Protein AF-0000000078791211 (afdb_homodimer)

Organism: Lacticaseibacillus rhamnosus (strain LMS2-1) (NCBI:txid525361)

Solvent-accessible surface area (backbon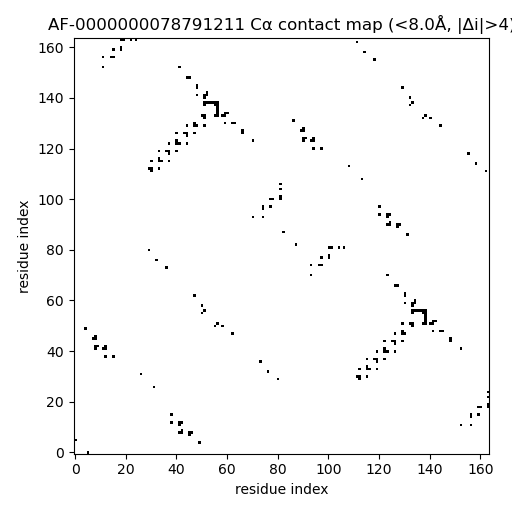e atoms only — not comparable to full-atom values): 8888 Å² total; per-residue (Å²): 134,55,74,66,52,53,48,66,33,41,46,66,45,52,52,50,51,50,50,58,70,71,34,86,70,90,76,54,73,62,49,52,53,49,50,51,50,44,41,51,50,47,38,51,43,39,47,47,42,50,38,15,59,72,50,23,44,78,50,23,62,62,50,42,54,51,48,51,54,50,50,51,52,50,52,51,51,50,63,73,70,85,134,54,73,68,53,51,47,65,32,38,45,67,45,51,54,50,51,50,52,57,70,69,33,87,69,90,76,53,73,62,51,52,53,48,51,50,52,44,41,52,48,49,35,49,44,39,48,48,41,50,39,14,60,72,51,24,44,79,51,24,62,62,49,42,54,51,50,51,54,51,49,51,52,49,52,52,50,48,64,74,69,83

Foldseek 3Di:
DDPVLVCQLQVVVVVLVVVVVPDPDDDDPLNVVVNVLVNVVSNLVSVVVVCCPPPNCPCVVVSVVVVVVSVVVVVVSVVVPD/DDPVLVCQLQVVVVVLVVVVVPDPDDDDPLNVVVNVLVNVVSNLVSVVVVCCPPPNCPCVVVSVVVVVVSVVVVVVSVVVPD

Sequence (164 aa):
MMFGDVINVLFTSVVILWIVKTYKGKIDHRTKELIAIVIGLIIIGNLAGFLIVQSGSRWALTYTLSFVFVQWVILWSFARNFMMFGDVINVLFTSVVILWIVKTYKGKIDHRTKELIAIVIGLIIIGNLAGFLIVQSGSRWALTYTLSFVFVQWVILWSFARNF

Secondary structure (DSSP, 8-state):
--HHHHHHHHHHHHHHHHHHHH--S---HHHHHHHHHHHHHHHHHHHHHHHHHHTGGGGHHHHHHHHHHHHHHHHHHHHHH-/--HHHHHHHHHHHHHHHHHHHH--S---HHHHHHHHHHHHHHHHHHHHHHHHHHTGGGGHHHHHHHHHHHHHHHHHHHHHH-

Radius of gyration: 15.96 Å; Cα contacts (8 Å, |Δi|>4): 130; chains: 2; bounding box: 29×44×35 Å

pLDDT: mean 87.35, std 8.88, range [56.47, 96.62]

Structure (mmCIF, N/CA/C/O backbone):
data_AF-0000000078791211-model_v1
#
loop_
_entity.id
_entity.type
_entity.pdbx_description
1 polymer 'Uncharacterized protein'
#
loop_
_atom_site.group_PDB
_atom_site.id
_atom_site.type_symbol
_atom_site.label_atom_id
_atom_site.label_alt_id
_atom_site.label_comp_id
_atom_site.label_asym_id
_atom_site.label_entity_id
_atom_site.label_seq_id
_atom_site.pdbx_PDB_ins_code
_atom_site.Cartn_x
_atom_site.Cartn_y
_atom_site.Cartn_z
_atom_site.occupancy
_atom_site.B_iso_or_equiv
_atom_site.auth_seq_id
_atom_site.auth_comp_id
_atom_site.auth_asym_id
_atom_site.auth_atom_id
_atom_site.pdbx_PDB_model_num
ATOM 1 N N . MET A 1 1 ? 7.891 -21.516 5.469 1 57.22 1 MET A N 1
ATOM 2 C CA . MET A 1 1 ? 8.57 -20.219 5.41 1 57.22 1 MET A CA 1
ATOM 3 C C . MET A 1 1 ? 9.828 -20.234 6.281 1 57.22 1 MET A C 1
ATOM 5 O O . MET A 1 1 ? 9.766 -20.578 7.461 1 57.22 1 MET A O 1
ATOM 9 N N . MET A 1 2 ? 10.984 -20.047 5.664 1 71.69 2 MET A N 1
ATOM 10 C CA . MET A 1 2 ? 12.266 -19.984 6.367 1 71.69 2 MET A CA 1
ATOM 11 C C . MET A 1 2 ? 12.516 -18.594 6.93 1 71.69 2 MET A C 1
ATOM 13 O O . MET A 1 2 ? 11.812 -17.641 6.582 1 71.69 2 MET A O 1
ATOM 17 N N . PHE A 1 3 ? 13.305 -18.562 7.961 1 71.94 3 PHE A N 1
ATOM 18 C CA . PHE A 1 3 ? 13.656 -17.297 8.617 1 71.94 3 PHE A CA 1
ATOM 19 C C . PHE A 1 3 ? 14.016 -16.234 7.586 1 71.94 3 PHE A C 1
ATOM 21 O O . PHE A 1 3 ? 13.609 -15.078 7.715 1 71.94 3 PHE A O 1
ATOM 28 N N . GLY A 1 4 ? 14.688 -16.516 6.613 1 72.44 4 GLY A N 1
ATOM 29 C CA . GLY A 1 4 ? 15.055 -15.602 5.547 1 72.44 4 GLY A CA 1
ATOM 30 C C . GLY A 1 4 ? 13.859 -15.031 4.809 1 72.44 4 GLY A C 1
ATOM 31 O O . GLY A 1 4 ? 13.867 -13.859 4.43 1 72.44 4 GLY A O 1
ATOM 32 N N . ASP A 1 5 ? 12.859 -15.82 4.719 1 71.5 5 ASP A N 1
ATOM 33 C CA . ASP A 1 5 ? 11.641 -15.375 4.055 1 71.5 5 ASP A CA 1
ATOM 34 C C . ASP A 1 5 ? 10.93 -14.305 4.871 1 71.5 5 ASP A C 1
ATOM 36 O O . ASP A 1 5 ? 10.438 -13.312 4.316 1 71.5 5 ASP A O 1
ATOM 40 N N . VAL A 1 6 ? 11.023 -14.609 6.168 1 72.25 6 VAL A N 1
ATOM 41 C CA . VAL A 1 6 ? 10.375 -13.664 7.066 1 72.25 6 VAL A CA 1
ATOM 42 C C . VAL A 1 6 ? 11.086 -12.312 7.004 1 72.25 6 VAL A C 1
ATOM 44 O O . VAL A 1 6 ? 10.438 -11.266 6.957 1 72.25 6 VAL A O 1
ATOM 47 N N . ILE A 1 7 ? 12.352 -12.336 6.969 1 74.12 7 ILE A N 1
ATOM 48 C CA . ILE A 1 7 ? 13.141 -11.109 6.891 1 74.12 7 ILE A CA 1
ATOM 49 C C . ILE A 1 7 ? 12.82 -10.367 5.594 1 74.12 7 ILE A C 1
ATOM 51 O O . ILE A 1 7 ? 12.625 -9.148 5.598 1 74.12 7 ILE A O 1
ATOM 55 N N . ASN A 1 8 ? 12.695 -11.078 4.613 1 77.38 8 ASN A N 1
ATOM 56 C CA . ASN A 1 8 ? 12.422 -10.453 3.324 1 77.38 8 ASN A CA 1
ATOM 57 C C . ASN A 1 8 ? 11.039 -9.805 3.299 1 77.38 8 ASN A C 1
ATOM 59 O O . ASN A 1 8 ? 10.859 -8.742 2.709 1 77.38 8 ASN A O 1
ATOM 63 N N . VAL A 1 9 ? 10.188 -10.414 4.07 1 79 9 VAL A N 1
ATOM 64 C CA . VAL A 1 9 ? 8.805 -9.953 4.059 1 79 9 VAL A CA 1
ATOM 65 C C . VAL A 1 9 ? 8.672 -8.703 4.922 1 79 9 VAL A C 1
ATOM 67 O O . VAL A 1 9 ? 7.922 -7.781 4.59 1 79 9 VAL A O 1
ATOM 70 N N . LEU A 1 10 ? 9.578 -8.672 5.883 1 89.19 10 LEU A N 1
ATOM 71 C CA . LEU A 1 10 ? 9.328 -7.629 6.871 1 89.19 10 LEU A CA 1
ATOM 72 C C . LEU A 1 10 ? 10.383 -6.527 6.77 1 89.19 10 LEU A C 1
ATOM 74 O O . LEU A 1 10 ? 10.195 -5.438 7.32 1 89.19 10 LEU A O 1
ATOM 78 N N . PHE A 1 11 ? 11.406 -6.68 6.078 1 90.69 11 PHE A N 1
ATOM 79 C CA . PHE A 1 11 ? 12.547 -5.773 6.086 1 90.69 11 PHE A CA 1
ATOM 80 C C . PHE A 1 11 ? 12.109 -4.344 5.793 1 90.69 11 PHE A C 1
ATOM 82 O O . PHE A 1 11 ? 12.391 -3.43 6.57 1 90.69 11 PHE A O 1
ATOM 89 N N . THR A 1 12 ? 11.484 -4.168 4.703 1 93.44 12 THR A N 1
ATOM 90 C CA . THR A 1 12 ? 11.078 -2.832 4.277 1 93.44 12 THR A CA 1
ATOM 91 C C . THR A 1 12 ? 10.18 -2.182 5.324 1 93.44 12 THR A C 1
ATOM 93 O O . THR A 1 12 ? 10.32 -0.993 5.621 1 93.44 12 THR A O 1
ATOM 96 N N . SER A 1 13 ? 9.289 -2.951 5.891 1 93.94 13 SER A N 1
ATOM 97 C CA . SER A 1 13 ? 8.375 -2.424 6.902 1 93.94 13 SER A CA 1
ATOM 98 C C . SER A 1 13 ? 9.133 -1.99 8.156 1 93.94 13 SER A C 1
ATOM 100 O O . SER A 1 13 ? 8.812 -0.959 8.75 1 93.94 13 SER A O 1
ATOM 102 N N . VAL A 1 14 ? 10.125 -2.729 8.508 1 93.88 14 VAL A N 1
ATOM 103 C CA . VAL A 1 14 ? 10.922 -2.402 9.688 1 93.88 14 VAL A CA 1
ATOM 104 C C . VAL A 1 14 ? 11.695 -1.11 9.445 1 93.88 14 VAL A C 1
ATOM 106 O O . VAL A 1 14 ? 11.781 -0.253 10.32 1 93.88 14 VAL A O 1
ATOM 109 N N . VAL A 1 15 ? 12.242 -0.982 8.305 1 94.12 15 VAL A N 1
ATOM 110 C CA . VAL A 1 15 ? 13 0.217 7.953 1 94.12 15 VAL A CA 1
ATOM 111 C C . VAL A 1 15 ? 12.078 1.434 7.977 1 94.12 15 VAL A C 1
ATOM 113 O O . VAL A 1 15 ? 12.453 2.498 8.469 1 94.12 15 VAL A O 1
ATOM 116 N N . ILE A 1 16 ? 10.883 1.27 7.516 1 95.38 16 ILE A N 1
ATOM 117 C CA . ILE A 1 16 ? 9.914 2.359 7.52 1 95.38 16 ILE A CA 1
ATOM 118 C C . ILE A 1 16 ? 9.602 2.768 8.961 1 95.38 16 ILE A C 1
ATOM 120 O O . ILE A 1 16 ? 9.602 3.957 9.289 1 95.38 16 ILE A O 1
ATOM 124 N N . LEU A 1 17 ? 9.398 1.792 9.773 1 94.94 17 LEU A N 1
ATOM 125 C CA . LEU A 1 17 ? 9.117 2.08 11.172 1 94.94 17 LEU A CA 1
ATOM 126 C C . LEU A 1 17 ? 10.281 2.814 11.82 1 94.94 17 LEU A C 1
ATOM 128 O O . LEU A 1 17 ? 10.078 3.734 12.617 1 94.94 17 LEU A O 1
ATOM 132 N N . TRP A 1 18 ? 11.43 2.438 11.45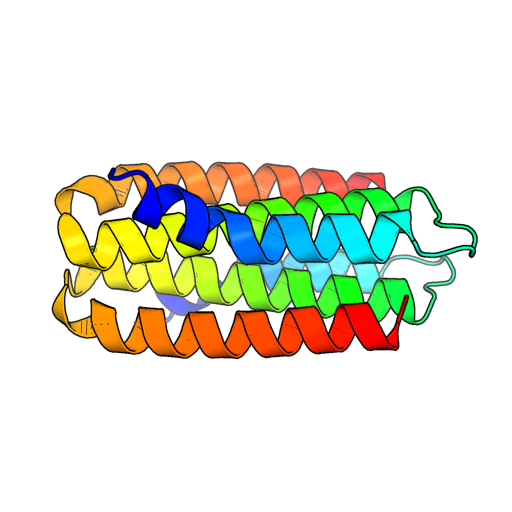3 1 95.06 18 TRP A N 1
ATOM 133 C CA . TRP A 1 18 ? 12.625 3.092 11.977 1 95.06 18 TRP A CA 1
ATOM 134 C C . TRP A 1 18 ? 12.688 4.551 11.539 1 95.06 18 TRP A C 1
ATOM 136 O O . TRP A 1 18 ? 12.945 5.441 12.352 1 95.06 18 TRP A O 1
ATOM 146 N N . ILE A 1 19 ? 12.438 4.855 10.305 1 94.38 19 ILE A N 1
ATOM 147 C CA . ILE A 1 19 ? 12.445 6.211 9.766 1 94.38 19 ILE A CA 1
ATOM 148 C C . ILE A 1 19 ? 11.406 7.062 10.5 1 94.38 19 ILE A C 1
ATOM 150 O O . ILE A 1 19 ? 11.703 8.18 10.922 1 94.38 19 ILE A O 1
ATOM 154 N N . VAL A 1 20 ? 10.234 6.508 10.711 1 92.88 20 VAL A N 1
ATOM 155 C CA . VAL A 1 20 ? 9.133 7.254 11.32 1 92.88 20 VAL A CA 1
ATOM 156 C C . VAL A 1 20 ? 9.438 7.496 12.797 1 92.88 20 VAL A C 1
ATOM 158 O O . VAL A 1 20 ? 9.141 8.57 13.328 1 92.88 20 VAL A O 1
ATOM 161 N N . LYS A 1 21 ? 10 6.582 13.461 1 93.06 21 LYS A N 1
ATOM 162 C CA . LYS A 1 21 ? 10.32 6.707 14.875 1 93.06 21 LYS A CA 1
ATOM 163 C C . LYS A 1 21 ? 11.422 7.742 15.102 1 93.06 21 LYS A C 1
ATOM 165 O O . LYS A 1 21 ? 11.453 8.406 16.141 1 93.06 21 LYS A O 1
ATOM 170 N N . THR A 1 22 ? 12.297 7.906 14.156 1 92.06 22 THR A N 1
ATOM 171 C CA . THR A 1 22 ? 13.414 8.836 14.297 1 92.06 22 THR A CA 1
ATOM 172 C C . THR A 1 22 ? 13.031 10.227 13.805 1 92.06 22 THR A C 1
ATOM 174 O O . THR A 1 22 ? 13.781 11.188 13.984 1 92.06 22 THR A O 1
ATOM 177 N N . TYR A 1 23 ? 11.875 10.227 13.164 1 89.12 23 TYR A N 1
ATOM 178 C CA . TYR A 1 23 ? 11.367 11.508 12.695 1 89.12 23 TYR A CA 1
ATOM 179 C C . TYR A 1 23 ? 10.93 12.391 13.859 1 89.12 23 TYR A C 1
ATOM 181 O O . TYR A 1 23 ? 10.188 11.945 14.734 1 89.12 23 TYR A O 1
ATOM 189 N N . LYS A 1 24 ? 11.352 13.648 13.953 1 88.31 24 LYS A N 1
ATOM 190 C CA . LYS A 1 24 ? 11.133 14.547 15.086 1 88.31 24 LYS A CA 1
ATOM 191 C C . LYS A 1 24 ? 9.906 15.43 14.859 1 88.31 24 LYS A C 1
ATOM 193 O O . LYS A 1 24 ? 9.43 16.078 15.781 1 88.31 24 LYS A O 1
ATOM 198 N N . GLY A 1 25 ? 9.266 15.453 13.695 1 84.62 25 GLY A N 1
ATOM 199 C CA . GLY A 1 25 ? 8.117 16.312 13.422 1 84.62 25 GLY A CA 1
ATOM 200 C C . GLY A 1 25 ? 6.801 15.703 13.883 1 84.62 25 GLY A C 1
ATOM 201 O O . GLY A 1 25 ? 6.754 14.539 14.281 1 84.62 25 GLY A O 1
ATOM 202 N N . LYS A 1 26 ? 5.824 16.5 13.945 1 87.94 26 LYS A N 1
ATOM 203 C CA . LYS A 1 26 ? 4.496 16.062 14.344 1 87.94 26 LYS A CA 1
ATOM 204 C C . LYS A 1 26 ? 3.842 15.227 13.234 1 87.94 26 LYS A C 1
ATOM 206 O O . LYS A 1 26 ? 3.92 15.586 12.062 1 87.94 26 LYS A O 1
ATOM 211 N N . ILE A 1 27 ? 3.357 14.07 13.609 1 86.94 27 ILE A N 1
ATOM 212 C CA . ILE A 1 27 ? 2.615 13.219 12.695 1 86.94 27 ILE A CA 1
ATOM 213 C C . ILE A 1 27 ? 1.131 13.234 13.055 1 86.94 27 ILE A C 1
ATOM 215 O O . ILE A 1 27 ? 0.753 12.898 14.18 1 86.94 27 ILE A O 1
ATOM 219 N N . ASP A 1 28 ? 0.352 13.641 12.109 1 87.44 28 ASP A N 1
ATOM 220 C CA . ASP A 1 28 ? -1.084 13.703 12.359 1 87.44 28 ASP A CA 1
ATOM 221 C C . ASP A 1 28 ? -1.714 12.312 12.32 1 87.44 28 ASP A C 1
ATOM 223 O O . ASP A 1 28 ? -1.045 11.336 11.984 1 87.44 28 ASP A O 1
ATOM 227 N N . HIS A 1 29 ? -2.982 12.203 12.781 1 88.12 29 HIS A N 1
ATOM 228 C CA . HIS A 1 29 ? -3.682 10.93 12.875 1 88.12 29 HIS A CA 1
ATOM 229 C C . HIS A 1 29 ? -3.842 10.289 11.5 1 88.12 29 HIS A C 1
ATOM 231 O O . HIS A 1 29 ? -3.666 9.078 11.344 1 88.12 29 HIS A O 1
ATOM 237 N N . ARG A 1 30 ? -4.117 11.055 10.523 1 89.19 30 ARG A N 1
ATOM 238 C CA . ARG A 1 30 ? -4.305 10.555 9.164 1 89.19 30 ARG A CA 1
ATOM 239 C C . ARG A 1 30 ? -3.008 9.977 8.609 1 89.19 30 ARG A C 1
ATOM 241 O O . ARG A 1 30 ? -3.014 8.906 7.992 1 89.19 30 ARG A O 1
ATOM 248 N N . THR A 1 31 ? -1.96 10.648 8.875 1 91.88 31 THR A N 1
ATOM 249 C CA . THR A 1 31 ? -0.651 10.188 8.414 1 91.88 31 THR A CA 1
ATOM 250 C C . THR A 1 31 ? -0.267 8.883 9.102 1 91.88 31 THR A C 1
ATOM 252 O O . THR A 1 31 ? 0.266 7.973 8.453 1 91.88 31 THR A O 1
ATOM 255 N N . LYS A 1 32 ? -0.568 8.703 10.305 1 92.75 32 LYS A N 1
ATOM 256 C CA . LYS A 1 32 ? -0.282 7.469 11.031 1 92.75 32 LYS A CA 1
ATOM 257 C C . LYS A 1 32 ? -1.062 6.293 10.453 1 92.75 32 LYS A C 1
ATOM 259 O O . LYS A 1 32 ? -0.519 5.199 10.289 1 92.75 32 LYS A O 1
ATOM 264 N N . GLU A 1 33 ? -2.328 6.543 10.164 1 94 33 GLU A N 1
ATOM 265 C CA . GLU A 1 33 ? -3.176 5.512 9.57 1 94 33 GLU A CA 1
ATOM 266 C C . GLU A 1 33 ? -2.656 5.09 8.203 1 94 33 GLU A C 1
ATOM 268 O O . GLU A 1 33 ? -2.604 3.898 7.891 1 94 33 GLU A O 1
ATOM 273 N N . LEU A 1 34 ? -2.264 6.09 7.457 1 96 34 LEU A N 1
ATOM 274 C CA . LEU A 1 34 ? -1.768 5.809 6.113 1 96 34 LEU A CA 1
ATOM 275 C C . LEU A 1 34 ? -0.459 5.023 6.172 1 96 34 LEU A C 1
ATOM 277 O O . LEU A 1 34 ? -0.232 4.125 5.359 1 96 34 LEU A O 1
ATOM 281 N N . ILE A 1 35 ? 0.382 5.367 7.137 1 95.88 35 ILE A N 1
ATOM 282 C CA . ILE A 1 35 ? 1.634 4.637 7.309 1 95.88 35 ILE A CA 1
ATOM 283 C C . ILE A 1 35 ? 1.339 3.176 7.645 1 95.88 35 ILE A C 1
ATOM 285 O O . ILE A 1 35 ? 1.964 2.268 7.09 1 95.88 35 ILE A O 1
ATOM 289 N N . ALA A 1 36 ? 0.377 2.938 8.469 1 95.19 36 ALA A N 1
ATOM 290 C CA . ALA A 1 36 ? -0.013 1.575 8.828 1 95.19 36 ALA A CA 1
ATOM 291 C C . ALA A 1 36 ? -0.509 0.809 7.602 1 95.19 36 ALA A C 1
ATOM 293 O O . ALA A 1 36 ? -0.2 -0.373 7.434 1 95.19 36 ALA A O 1
ATOM 294 N N . ILE A 1 37 ? -1.271 1.47 6.785 1 96.56 37 ILE A N 1
ATOM 295 C CA . ILE A 1 37 ? -1.8 0.858 5.57 1 96.56 37 ILE A CA 1
ATOM 296 C C . ILE A 1 37 ? -0.65 0.496 4.633 1 96.56 37 ILE A C 1
ATOM 298 O O . ILE A 1 37 ? -0.617 -0.604 4.074 1 96.56 37 ILE A O 1
ATOM 302 N N . VAL A 1 38 ? 0.32 1.366 4.496 1 96.31 38 VAL A N 1
ATOM 303 C CA . VAL A 1 38 ? 1.465 1.129 3.623 1 96.31 38 VAL A CA 1
ATOM 304 C C . VAL A 1 38 ? 2.25 -0.084 4.117 1 96.31 38 VAL A C 1
ATOM 306 O O . VAL A 1 38 ? 2.564 -0.987 3.34 1 96.31 38 VAL A O 1
ATOM 309 N N . ILE A 1 39 ? 2.492 -0.129 5.387 1 96.38 39 ILE A N 1
ATOM 310 C CA . ILE A 1 39 ? 3.234 -1.232 5.984 1 96.38 39 ILE A CA 1
ATOM 311 C C . ILE A 1 39 ? 2.49 -2.545 5.75 1 96.38 39 ILE A C 1
ATOM 313 O O . ILE A 1 39 ? 3.088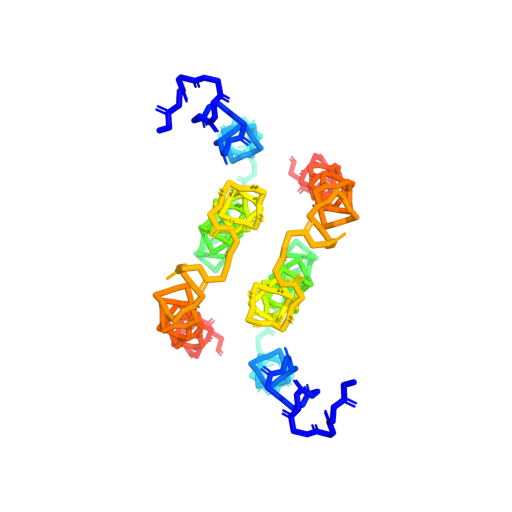 -3.539 5.336 1 96.38 39 ILE A O 1
ATOM 317 N N . GLY A 1 40 ? 1.199 -2.557 5.988 1 94.69 40 GLY A N 1
ATOM 318 C CA . GLY A 1 40 ? 0.393 -3.746 5.762 1 94.69 40 GLY A CA 1
ATOM 319 C C . GLY A 1 40 ? 0.424 -4.223 4.324 1 94.69 40 GLY A C 1
ATOM 320 O O . GLY A 1 40 ? 0.562 -5.422 4.066 1 94.69 40 GLY A O 1
ATOM 321 N N . LEU A 1 41 ? 0.33 -3.305 3.418 1 95.75 41 LEU A N 1
ATOM 322 C CA . LEU A 1 41 ? 0.307 -3.648 2.002 1 95.75 41 LEU A CA 1
ATOM 323 C C . LEU A 1 41 ? 1.658 -4.195 1.552 1 95.75 41 LEU A C 1
ATOM 325 O O . LEU A 1 41 ? 1.721 -5.086 0.7 1 95.75 41 LEU A O 1
ATOM 329 N N . ILE A 1 42 ? 2.74 -3.66 2.084 1 95.19 42 ILE A N 1
ATOM 330 C CA . ILE A 1 42 ? 4.07 -4.156 1.748 1 95.19 42 ILE A CA 1
ATOM 331 C C . ILE A 1 42 ? 4.215 -5.602 2.221 1 95.19 42 ILE A C 1
ATOM 333 O O . ILE A 1 42 ? 4.719 -6.453 1.483 1 95.19 42 ILE A O 1
ATOM 337 N N . ILE A 1 43 ? 3.771 -5.875 3.363 1 93.81 43 ILE A N 1
ATOM 338 C CA . ILE A 1 43 ? 3.84 -7.227 3.908 1 93.81 43 ILE A CA 1
ATOM 339 C C . ILE A 1 43 ? 3.029 -8.18 3.031 1 93.81 43 ILE A C 1
ATOM 341 O O . ILE A 1 43 ? 3.504 -9.258 2.672 1 93.81 43 ILE A O 1
ATOM 345 N N . ILE A 1 44 ? 1.862 -7.754 2.68 1 91.44 44 ILE A N 1
ATOM 346 C CA . ILE A 1 44 ? 0.979 -8.586 1.875 1 91.44 44 ILE A CA 1
ATOM 347 C C . ILE A 1 44 ? 1.576 -8.781 0.483 1 91.44 44 ILE A C 1
ATOM 349 O O . ILE A 1 44 ? 1.493 -9.867 -0.09 1 91.44 44 ILE A O 1
ATOM 353 N N . GLY A 1 45 ? 2.121 -7.715 -0.046 1 90.62 45 GLY A N 1
ATOM 354 C CA . GLY A 1 45 ? 2.779 -7.832 -1.339 1 90.62 45 GLY A CA 1
ATOM 355 C C . GLY A 1 45 ? 3.938 -8.812 -1.333 1 90.62 45 GLY A C 1
ATOM 356 O O . GLY A 1 45 ? 4.094 -9.602 -2.268 1 90.62 45 GLY A O 1
ATOM 357 N N . ASN A 1 46 ? 4.742 -8.758 -0.335 1 91.12 46 ASN A N 1
ATOM 358 C CA . ASN A 1 46 ? 5.848 -9.695 -0.198 1 91.12 46 ASN A CA 1
ATOM 359 C C . ASN A 1 46 ? 5.344 -11.125 -0.02 1 91.12 46 ASN A C 1
ATOM 361 O O . ASN A 1 46 ? 5.941 -12.07 -0.543 1 91.12 46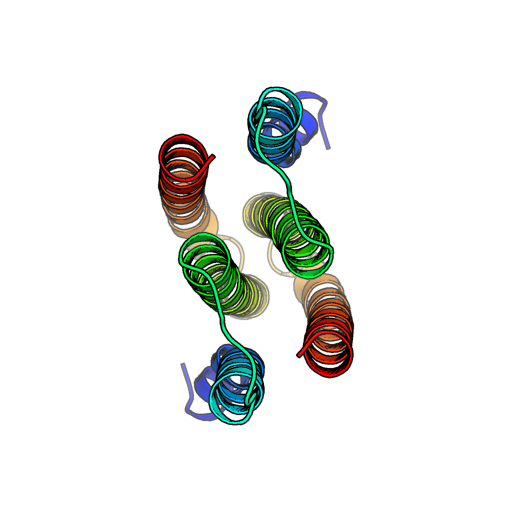 ASN A O 1
ATOM 365 N N . LEU A 1 47 ? 4.277 -11.234 0.71 1 84.75 47 LEU A N 1
ATOM 366 C CA . LEU A 1 47 ? 3.67 -12.555 0.88 1 84.75 47 LEU A CA 1
ATOM 367 C C . LEU A 1 47 ? 3.152 -13.086 -0.45 1 84.75 47 LEU A C 1
ATOM 369 O O . LEU A 1 47 ? 3.283 -14.281 -0.738 1 84.75 47 LEU A O 1
ATOM 373 N N . ALA A 1 48 ? 2.527 -12.219 -1.23 1 86.06 48 ALA A N 1
ATOM 374 C CA . ALA A 1 48 ? 2.07 -12.609 -2.562 1 86.06 48 ALA A CA 1
ATOM 375 C C . ALA A 1 48 ? 3.234 -13.094 -3.422 1 86.06 48 ALA A C 1
ATOM 377 O O . ALA A 1 48 ? 3.113 -14.094 -4.133 1 86.06 48 ALA A O 1
ATOM 378 N N . GLY A 1 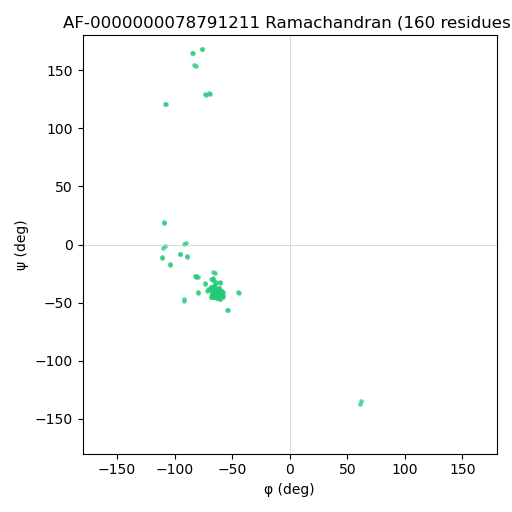49 ? 4.316 -12.336 -3.342 1 83.81 49 GLY A N 1
ATOM 379 C CA . GLY A 1 49 ? 5.496 -12.773 -4.07 1 83.81 49 GLY A CA 1
ATOM 380 C C . GLY A 1 49 ? 5.984 -14.141 -3.648 1 83.81 49 GLY A C 1
ATOM 381 O O . GLY A 1 49 ? 6.34 -14.969 -4.492 1 83.81 49 GLY A O 1
ATOM 382 N N . PHE A 1 50 ? 5.992 -14.297 -2.416 1 81.25 50 PHE A N 1
ATOM 383 C CA . PHE A 1 50 ? 6.379 -15.594 -1.868 1 81.25 50 PHE A CA 1
ATOM 384 C C . PHE A 1 50 ? 5.453 -16.688 -2.373 1 81.25 50 PHE A C 1
ATOM 386 O O . PHE A 1 50 ? 5.914 -17.766 -2.768 1 81.25 50 PHE A O 1
ATOM 393 N N . LEU A 1 51 ? 4.18 -16.484 -2.387 1 81.69 51 LEU A N 1
ATOM 394 C CA . LEU A 1 51 ? 3.189 -17.453 -2.816 1 81.69 51 LEU A CA 1
ATOM 395 C C . LEU A 1 51 ? 3.32 -17.75 -4.309 1 81.69 51 LEU A C 1
ATOM 397 O O . LEU A 1 51 ? 3.129 -18.875 -4.746 1 81.69 51 LEU A O 1
ATOM 401 N N . ILE A 1 52 ? 3.621 -16.734 -5.07 1 81.69 52 ILE A N 1
ATOM 402 C CA . ILE A 1 52 ? 3.758 -16.891 -6.512 1 81.69 52 ILE A CA 1
ATOM 403 C C . ILE A 1 52 ? 4.941 -17.812 -6.82 1 81.69 52 ILE A C 1
ATOM 405 O O . ILE A 1 52 ? 4.855 -18.672 -7.695 1 81.69 52 ILE A O 1
ATOM 409 N N . VAL A 1 53 ? 5.957 -17.719 -6.105 1 77.88 53 VAL A N 1
ATOM 410 C CA . VAL A 1 53 ? 7.188 -18.453 -6.355 1 77.88 53 VAL A CA 1
ATOM 411 C C . VAL A 1 53 ? 7.043 -19.891 -5.836 1 77.88 53 VAL A C 1
ATOM 413 O O . VAL A 1 53 ? 7.457 -20.844 -6.5 1 77.88 53 VAL A O 1
ATOM 416 N N . GLN A 1 54 ? 6.469 -20.094 -4.723 1 73.25 54 GLN A N 1
ATOM 417 C CA . GLN A 1 54 ? 6.52 -21.391 -4.07 1 73.25 54 GLN A CA 1
ATOM 418 C C . GLN A 1 54 ? 5.332 -22.266 -4.477 1 73.25 54 GLN A C 1
ATOM 420 O O . GLN A 1 54 ? 5.469 -23.469 -4.656 1 73.25 54 GLN A O 1
ATOM 425 N N . SER A 1 55 ? 4.16 -21.594 -4.414 1 70 55 SER A N 1
ATOM 426 C CA . SER A 1 55 ? 3.006 -22.484 -4.402 1 70 55 SER A CA 1
ATOM 427 C C . SER A 1 55 ? 2.223 -22.406 -5.707 1 70 55 SER A C 1
ATOM 429 O O . SER A 1 55 ? 1.294 -23.172 -5.938 1 70 55 SER A O 1
ATOM 431 N N . GLY A 1 56 ? 2.725 -21.531 -6.477 1 66.94 56 GLY A N 1
ATOM 432 C CA . GLY A 1 56 ? 1.92 -21.406 -7.68 1 66.94 56 GLY A CA 1
ATOM 433 C C . GLY A 1 56 ? 0.502 -20.953 -7.406 1 66.94 56 GLY A C 1
ATOM 434 O O . GLY A 1 56 ? 0.286 -20.031 -6.609 1 66.94 56 GLY A O 1
ATOM 435 N N . SER A 1 57 ? -0.477 -21.562 -8.008 1 66.62 57 SER A N 1
ATOM 436 C CA . SER A 1 57 ? -1.864 -21.109 -8.008 1 66.62 57 SER A CA 1
ATOM 437 C C . SER A 1 57 ? -2.65 -21.734 -6.863 1 66.62 57 SER A C 1
ATOM 439 O O . SER A 1 57 ? -3.809 -21.375 -6.633 1 66.62 57 SER A O 1
ATOM 441 N N . ARG A 1 58 ? -1.86 -22.641 -6 1 77.5 58 ARG A N 1
ATOM 442 C CA . ARG A 1 58 ? -2.641 -23.344 -4.984 1 77.5 58 ARG A CA 1
ATOM 443 C C . ARG A 1 58 ? -3.232 -22.359 -3.975 1 77.5 58 ARG A C 1
ATOM 445 O O . ARG A 1 58 ? -4.324 -22.594 -3.453 1 77.5 58 ARG A O 1
ATOM 452 N N . TRP A 1 59 ? -2.633 -21.203 -3.814 1 77.38 59 TRP A N 1
ATOM 453 C CA . TRP A 1 59 ? -3.08 -20.25 -2.805 1 77.38 59 TRP A CA 1
ATOM 454 C C . TRP A 1 59 ? -3.744 -19.047 -3.457 1 77.38 59 TRP A C 1
ATOM 456 O O . TRP A 1 59 ? -3.982 -18.031 -2.799 1 77.38 59 TRP A O 1
ATOM 466 N N . ALA A 1 60 ? -4.105 -19.234 -4.625 1 79.12 60 ALA A N 1
ATOM 467 C CA . ALA A 1 60 ? -4.625 -18.125 -5.402 1 79.12 60 ALA A CA 1
ATOM 468 C C . ALA A 1 60 ? -5.93 -17.594 -4.809 1 79.12 60 ALA A C 1
ATOM 470 O O . ALA A 1 60 ? -6.09 -16.391 -4.609 1 79.12 60 ALA A O 1
ATOM 471 N N . LEU A 1 61 ? -6.789 -18.516 -4.465 1 82 61 LEU A N 1
ATOM 472 C CA . LEU A 1 61 ? -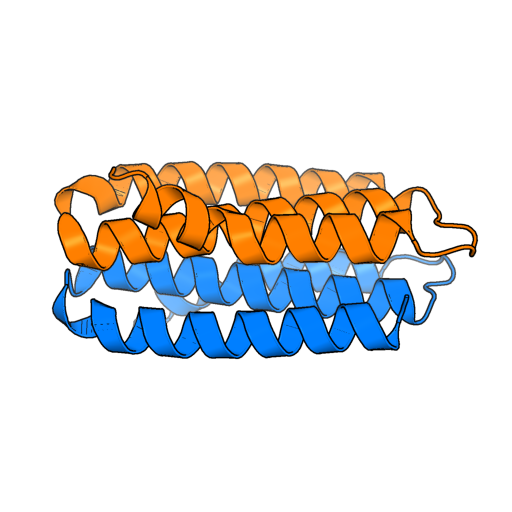8.086 -18.109 -3.939 1 82 61 LEU A CA 1
ATOM 473 C C . LEU A 1 61 ? -7.938 -17.453 -2.568 1 82 61 LEU A C 1
ATOM 475 O O . LEU A 1 61 ? -8.562 -16.422 -2.291 1 82 61 LEU A O 1
ATOM 479 N N . THR A 1 62 ? -7.137 -18.094 -1.729 1 84.88 62 THR A N 1
ATOM 480 C CA . THR A 1 62 ? -6.918 -17.562 -0.388 1 84.88 62 THR A CA 1
ATOM 481 C C . THR A 1 62 ? -6.328 -16.156 -0.455 1 84.88 62 THR A C 1
ATOM 483 O O . THR A 1 62 ? -6.754 -15.266 0.279 1 84.88 62 THR A O 1
ATOM 486 N N . TYR A 1 63 ? -5.434 -15.938 -1.308 1 85.56 63 TYR A N 1
ATOM 487 C CA . TYR A 1 63 ? -4.848 -14.617 -1.483 1 85.56 63 TYR A CA 1
ATOM 488 C C . TYR A 1 63 ? -5.891 -13.617 -1.979 1 85.56 63 TYR A C 1
ATOM 490 O O . TYR A 1 63 ? -6.016 -12.523 -1.431 1 85.56 63 TYR A O 1
ATOM 498 N N . THR A 1 64 ? -6.656 -14.016 -2.916 1 85.25 64 THR A N 1
ATOM 499 C CA . THR A 1 64 ? -7.594 -13.094 -3.535 1 85.25 64 THR A CA 1
ATOM 500 C C . THR A 1 64 ? -8.68 -12.672 -2.543 1 85.25 64 THR A C 1
ATOM 502 O O . THR A 1 64 ? -8.977 -11.484 -2.41 1 85.25 64 THR A O 1
ATOM 505 N N . LEU A 1 65 ? -9.156 -13.586 -1.823 1 87.88 65 LEU A N 1
ATOM 506 C CA . LEU A 1 65 ? -10.188 -13.273 -0.841 1 87.88 65 LEU A CA 1
ATOM 507 C C . LEU A 1 65 ? -9.633 -12.398 0.276 1 87.88 65 LEU A C 1
ATOM 509 O O . LEU A 1 65 ? -10.281 -11.438 0.699 1 87.88 65 LEU A O 1
ATOM 513 N N . SER A 1 66 ? -8.469 -12.773 0.732 1 89.38 66 SER A N 1
ATOM 514 C CA . SER A 1 66 ? -7.828 -11.984 1.778 1 89.38 66 SER A CA 1
ATOM 515 C C . SER A 1 66 ? -7.543 -10.562 1.302 1 89.38 66 SER A C 1
ATOM 517 O O . SER A 1 66 ? -7.758 -9.602 2.041 1 89.38 66 SER A O 1
ATOM 519 N N . PHE A 1 67 ? -7.164 -10.477 0.144 1 91.25 67 PHE A N 1
ATOM 520 C CA . PHE A 1 67 ? -6.793 -9.156 -0.341 1 91.25 67 PHE A CA 1
ATOM 521 C C . PHE A 1 67 ? -8.031 -8.297 -0.571 1 91.25 67 PHE A C 1
ATOM 523 O O . PHE A 1 67 ? -8.008 -7.086 -0.355 1 91.25 67 PHE A O 1
ATOM 530 N N . VAL A 1 68 ? -9.102 -8.898 -0.975 1 90.25 68 VAL A N 1
ATOM 531 C CA . VAL A 1 68 ? -10.359 -8.164 -1.1 1 90.25 68 VAL A CA 1
ATOM 532 C C . VAL A 1 68 ? -10.781 -7.633 0.268 1 90.25 68 VAL A C 1
ATOM 534 O O . VAL A 1 68 ? -11.195 -6.477 0.391 1 90.25 68 VAL A O 1
ATOM 537 N N . PHE A 1 69 ? -10.695 -8.461 1.212 1 93.19 69 PHE A N 1
ATOM 538 C CA . PHE A 1 69 ? -11.047 -8.047 2.564 1 93.19 69 PHE A CA 1
ATOM 539 C C . PHE A 1 69 ? -10.188 -6.871 3.008 1 93.19 69 PHE A C 1
ATOM 541 O O . PHE A 1 69 ? -10.703 -5.891 3.553 1 93.19 69 PHE A O 1
ATOM 548 N N . VAL A 1 70 ? -8.891 -6.91 2.75 1 93.75 70 VAL A N 1
ATOM 549 C CA . VAL A 1 70 ? -7.965 -5.84 3.096 1 93.75 70 VAL A CA 1
ATOM 550 C C . VAL A 1 70 ? -8.367 -4.555 2.379 1 93.75 70 VAL A C 1
ATOM 552 O O . VAL A 1 70 ? -8.328 -3.471 2.965 1 93.75 70 VAL A O 1
ATOM 555 N N . GLN A 1 71 ? -8.789 -4.691 1.161 1 95.38 71 GLN A N 1
ATOM 556 C CA . GLN A 1 71 ? -9.195 -3.512 0.403 1 95.38 71 GLN A CA 1
ATOM 557 C C . GLN A 1 71 ? -10.438 -2.865 1.01 1 95.38 71 GLN A C 1
ATOM 559 O O . GLN A 1 71 ? -10.547 -1.638 1.036 1 95.38 71 GLN A O 1
ATOM 564 N N . TRP A 1 72 ? -11.305 -3.643 1.511 1 95.44 72 TRP A N 1
ATOM 565 C CA . TRP A 1 72 ? -12.477 -3.102 2.193 1 95.44 72 TRP A CA 1
ATOM 566 C C . TRP A 1 72 ? -12.07 -2.336 3.447 1 95.44 72 TRP A C 1
ATOM 568 O O . TRP A 1 72 ? -12.602 -1.256 3.723 1 95.44 72 TRP A O 1
ATOM 578 N N . VAL A 1 73 ? -11.164 -2.848 4.168 1 93.88 73 VAL A N 1
ATOM 579 C CA . VAL A 1 73 ? -10.672 -2.197 5.379 1 93.88 73 VAL A CA 1
ATOM 580 C C . VAL A 1 73 ? -10.016 -0.865 5.02 1 93.88 73 VAL A C 1
ATOM 582 O O . VAL A 1 73 ? -10.211 0.137 5.711 1 93.88 73 VAL A O 1
ATOM 585 N N . ILE A 1 74 ? -9.32 -0.881 3.93 1 96.19 74 ILE A N 1
ATOM 586 C CA . ILE A 1 74 ? -8.641 0.331 3.479 1 96.19 74 ILE A CA 1
ATOM 587 C C . ILE A 1 74 ? -9.68 1.385 3.09 1 96.19 74 ILE A C 1
ATOM 589 O O . ILE A 1 74 ? -9.57 2.547 3.484 1 96.19 74 ILE A O 1
ATOM 593 N N . LEU A 1 75 ? -10.672 0.969 2.367 1 96.25 75 LEU A N 1
ATOM 594 C CA . LEU A 1 75 ? -11.711 1.912 1.97 1 96.25 75 LEU A CA 1
ATOM 595 C C . LEU A 1 75 ? -12.43 2.477 3.191 1 96.25 75 LEU A C 1
ATOM 597 O O . LEU A 1 75 ? -12.711 3.674 3.252 1 96.25 75 LEU A O 1
ATOM 601 N N . TRP A 1 76 ? -12.664 1.662 4.113 1 95.19 76 TRP A N 1
ATOM 602 C CA . TRP A 1 76 ? -13.289 2.092 5.359 1 95.19 76 TRP A CA 1
ATOM 603 C C . TRP A 1 76 ? -12.414 3.107 6.086 1 95.19 76 TRP A C 1
ATOM 605 O O . TRP A 1 76 ? -12.906 4.129 6.57 1 95.19 76 TRP A O 1
ATOM 615 N N . SER A 1 77 ? -11.164 2.852 6.094 1 94.5 77 SER A N 1
ATOM 616 C CA . SER A 1 77 ? -10.211 3.75 6.734 1 94.5 77 SER A CA 1
ATOM 617 C C . SER A 1 77 ? -10.188 5.109 6.043 1 94.5 77 SER A C 1
ATOM 619 O O . SER A 1 77 ? -10.18 6.148 6.707 1 94.5 77 SER A O 1
ATOM 621 N N . PHE A 1 78 ? -10.172 5.09 4.773 1 95.44 78 PHE A N 1
ATOM 622 C CA . PHE A 1 78 ? -10.172 6.34 4.027 1 95.44 78 PHE A CA 1
ATOM 623 C C . PHE A 1 78 ? -11.469 7.109 4.266 1 95.44 78 PHE A C 1
ATOM 625 O O . PHE A 1 78 ? -11.453 8.328 4.453 1 95.44 78 PHE A O 1
ATOM 632 N N . ALA A 1 79 ? -12.562 6.441 4.301 1 93.06 79 ALA A N 1
ATOM 633 C CA . ALA A 1 79 ? -13.852 7.09 4.508 1 93.06 79 ALA A CA 1
ATOM 634 C C . ALA A 1 79 ? -13.93 7.738 5.887 1 93.06 79 ALA A C 1
ATOM 636 O O . ALA A 1 79 ? -14.5 8.82 6.039 1 93.06 79 ALA A O 1
ATOM 637 N N . ARG A 1 80 ? -13.297 7.145 6.809 1 92 80 ARG A N 1
ATOM 638 C CA . ARG A 1 80 ? -13.367 7.621 8.188 1 92 80 ARG A CA 1
ATOM 639 C C . ARG A 1 80 ? -12.414 8.789 8.414 1 92 80 ARG A C 1
ATOM 641 O O . ARG A 1 80 ? -12.672 9.656 9.25 1 92 80 ARG A O 1
ATOM 648 N N . ASN A 1 81 ? -11.352 8.844 7.641 1 90.75 81 ASN A N 1
ATOM 649 C CA . ASN A 1 81 ? -10.312 9.82 7.93 1 90.75 81 ASN A CA 1
ATOM 650 C C . ASN A 1 81 ? -10.367 11 6.961 1 90.75 81 ASN A C 1
ATOM 652 O O . ASN A 1 81 ? -9.797 12.055 7.227 1 90.75 81 ASN A O 1
ATOM 656 N N . PHE A 1 82 ? -11.008 10.805 5.938 1 88.81 82 PHE A N 1
ATOM 657 C CA . PHE A 1 82 ? -11.18 11.898 4.984 1 88.81 82 PHE A CA 1
ATOM 658 C C . PHE A 1 82 ? -12.656 12.266 4.852 1 88.81 82 PHE A C 1
ATOM 660 O O . PHE A 1 82 ? -13 13.453 4.785 1 88.81 82 PHE A O 1
ATOM 667 N N . MET B 1 1 ? -5.465 -9.719 -20.391 1 56.47 1 MET B N 1
ATOM 668 C CA . MET B 1 1 ? -6.266 -9.086 -19.359 1 56.47 1 MET B CA 1
ATOM 669 C C . MET B 1 1 ? -7.574 -8.547 -19.922 1 56.47 1 MET B C 1
ATOM 671 O O . MET B 1 1 ? -7.566 -7.809 -20.922 1 56.47 1 MET B O 1
ATOM 675 N N . MET B 1 2 ? -8.703 -9.047 -19.484 1 70.19 2 MET B N 1
ATOM 676 C CA . MET B 1 2 ? -10.031 -8.602 -19.906 1 70.19 2 MET B CA 1
ATOM 677 C C . MET B 1 2 ? -10.453 -7.348 -19.156 1 70.19 2 MET B C 1
ATOM 679 O O . MET B 1 2 ? -9.828 -6.977 -18.156 1 70.19 2 MET B O 1
ATOM 683 N N . PHE B 1 3 ? -11.297 -6.59 -19.781 1 71.31 3 PHE B N 1
ATOM 684 C CA . PHE B 1 3 ? -11.82 -5.359 -19.188 1 71.31 3 PHE B CA 1
ATOM 685 C C . PHE B 1 3 ? -12.211 -5.57 -17.734 1 71.31 3 PHE B C 1
ATOM 687 O O . PHE B 1 3 ? -11.93 -4.727 -16.891 1 71.31 3 PHE B O 1
ATOM 694 N N . GLY B 1 4 ? -12.797 -6.586 -17.391 1 71.31 4 GLY B N 1
ATOM 695 C CA . GLY B 1 4 ? -13.188 -6.918 -16.031 1 71.31 4 GLY B CA 1
ATOM 696 C C . GLY B 1 4 ? -12.016 -7.016 -15.07 1 71.31 4 GLY B C 1
ATOM 697 O O . GLY B 1 4 ? -12.117 -6.609 -13.914 1 71.31 4 GLY B O 1
ATOM 698 N N . ASP B 1 5 ? -10.93 -7.441 -15.586 1 71.25 5 ASP B N 1
ATOM 699 C CA . ASP B 1 5 ? -9.727 -7.566 -14.773 1 71.25 5 ASP B CA 1
ATOM 700 C C . ASP B 1 5 ? -9.172 -6.191 -14.398 1 71.25 5 ASP B C 1
ATOM 702 O O . ASP B 1 5 ? -8.758 -5.977 -13.258 1 71.25 5 ASP B O 1
ATOM 706 N N . VAL B 1 6 ? -9.305 -5.379 -15.453 1 71.75 6 VAL B N 1
ATOM 707 C CA . VAL B 1 6 ? -8.805 -4.023 -15.234 1 71.75 6 VAL B CA 1
ATOM 708 C C . VAL B 1 6 ? -9.641 -3.328 -14.164 1 71.75 6 VAL B C 1
ATOM 710 O O . VAL B 1 6 ? -9.102 -2.658 -13.281 1 71.75 6 VAL B O 1
ATOM 713 N N . ILE B 1 7 ? -10.891 -3.502 -14.227 1 72.88 7 ILE B N 1
ATOM 714 C CA . ILE B 1 7 ? -11.797 -2.9 -13.25 1 72.88 7 ILE B CA 1
ATOM 715 C C . ILE B 1 7 ? -11.477 -3.436 -11.859 1 72.88 7 ILE B C 1
ATOM 717 O O . ILE B 1 7 ? -11.414 -2.672 -10.891 1 72.88 7 ILE B O 1
ATOM 721 N N . ASN B 1 8 ? -11.242 -4.621 -11.797 1 76.44 8 ASN B N 1
ATOM 722 C CA . ASN B 1 8 ? -10.953 -5.227 -10.5 1 76.44 8 ASN B CA 1
ATOM 723 C C . ASN B 1 8 ? -9.641 -4.707 -9.922 1 76.44 8 ASN B C 1
ATOM 725 O O . ASN B 1 8 ? -9.531 -4.512 -8.711 1 76.44 8 ASN B O 1
ATOM 729 N N . VAL B 1 9 ? -8.789 -4.359 -10.844 1 78.81 9 VAL B N 1
ATOM 730 C CA . VAL B 1 9 ? -7.457 -3.941 -10.406 1 78.81 9 VAL B CA 1
ATOM 731 C C . VAL B 1 9 ? -7.496 -2.482 -9.961 1 78.81 9 VAL B C 1
ATOM 733 O O . VAL B 1 9 ? -6.82 -2.104 -9 1 78.81 9 VAL B O 1
ATOM 736 N N . LEU B 1 10 ? -8.43 -1.803 -10.562 1 88.62 10 LEU B N 1
ATOM 737 C CA . LEU B 1 10 ? -8.336 -0.363 -10.352 1 88.62 10 LEU B CA 1
ATOM 738 C C . LEU B 1 10 ? -9.484 0.137 -9.484 1 88.62 10 LEU B C 1
ATOM 740 O O . LEU B 1 10 ? -9.438 1.259 -8.977 1 88.62 10 LEU B O 1
ATOM 744 N N . PHE B 1 11 ? -10.469 -0.607 -9.234 1 90.69 11 PHE B N 1
ATOM 745 C CA . PHE B 1 11 ? -11.695 -0.154 -8.586 1 90.69 11 PHE B CA 1
ATOM 746 C C . PHE B 1 11 ? -11.391 0.545 -7.266 1 90.69 11 PHE B C 1
ATOM 748 O O . PHE B 1 11 ? -11.789 1.689 -7.055 1 90.69 11 PHE B O 1
ATOM 755 N N . THR B 1 12 ? -10.727 -0.131 -6.41 1 93.31 12 THR B N 1
ATOM 756 C CA . THR B 1 12 ? -10.445 0.404 -5.086 1 93.31 12 THR B CA 1
ATOM 757 C C . THR B 1 12 ? -9.656 1.707 -5.184 1 93.31 12 THR B C 1
ATOM 759 O O . THR B 1 12 ? -9.93 2.66 -4.453 1 93.31 12 THR B O 1
ATOM 762 N N . SER B 1 13 ? -8.727 1.749 -6.105 1 93.69 13 SER B N 1
ATOM 763 C CA . SER B 1 13 ? -7.914 2.951 -6.277 1 93.69 13 SER B CA 1
ATOM 764 C C . SER B 1 13 ? -8.766 4.121 -6.758 1 93.69 13 SER B C 1
ATOM 766 O O . SER B 1 13 ? -8.578 5.258 -6.312 1 93.69 13 SER B O 1
ATOM 768 N N . VAL B 1 14 ? -9.688 3.848 -7.605 1 93.81 14 VAL B N 1
ATOM 769 C CA . VAL B 1 14 ? -10.562 4.891 -8.125 1 93.81 14 VAL B CA 1
ATOM 770 C C . VAL B 1 14 ? -11.453 5.422 -7.004 1 93.81 14 VAL B C 1
ATOM 772 O O . VAL B 1 14 ? -11.656 6.633 -6.883 1 93.81 14 VAL B O 1
ATOM 775 N N . VAL B 1 15 ? -11.969 4.574 -6.215 1 94.12 15 VAL B N 1
ATOM 776 C CA . VAL B 1 15 ? -12.828 4.969 -5.102 1 94.12 15 VAL B CA 1
ATOM 777 C C . VAL B 1 15 ? -12.031 5.824 -4.117 1 94.12 15 VAL B C 1
ATOM 779 O O . VAL B 1 15 ? -12.531 6.832 -3.613 1 94.12 15 VAL B O 1
ATOM 782 N N . ILE B 1 16 ? -10.797 5.484 -3.898 1 95.44 16 ILE B N 1
ATOM 783 C CA . ILE B 1 16 ? -9.945 6.258 -3.002 1 95.44 16 ILE B CA 1
ATOM 784 C C . ILE B 1 16 ? -9.742 7.664 -3.566 1 95.44 16 ILE B C 1
ATOM 786 O O . ILE B 1 16 ? -9.875 8.656 -2.846 1 95.44 16 ILE B O 1
ATOM 790 N N . LEU B 1 17 ? -9.477 7.719 -4.82 1 94.94 17 LEU B N 1
ATOM 791 C CA . LEU B 1 17 ? -9.289 9.016 -5.457 1 94.94 17 LEU B CA 1
ATOM 792 C C . LEU B 1 17 ? -10.555 9.867 -5.352 1 94.94 17 LEU B C 1
ATOM 794 O O . LEU B 1 17 ? -10.477 11.07 -5.117 1 94.94 17 LEU B O 1
ATOM 798 N N . TRP B 1 18 ? -11.648 9.211 -5.469 1 95 18 TRP B N 1
ATOM 799 C CA . TRP B 1 18 ? -12.922 9.914 -5.348 1 95 18 TRP B CA 1
ATOM 800 C C . TRP B 1 18 ? -13.109 10.461 -3.939 1 95 18 TRP B C 1
ATOM 802 O O . TRP B 1 18 ? -13.492 11.625 -3.768 1 95 18 TRP B O 1
ATOM 812 N N . ILE B 1 19 ? -12.844 9.719 -2.912 1 94.38 19 ILE B N 1
ATOM 813 C CA . ILE B 1 19 ? -12.961 10.133 -1.519 1 94.38 19 ILE B CA 1
ATOM 814 C C . ILE B 1 19 ? -12.047 11.328 -1.255 1 94.38 19 ILE B C 1
ATOM 816 O O . ILE B 1 19 ? -12.469 12.32 -0.659 1 94.38 19 ILE B O 1
ATOM 820 N N . VAL B 1 20 ? -10.844 11.273 -1.771 1 92.94 20 VAL B N 1
ATOM 821 C CA . VAL B 1 20 ? -9.852 12.312 -1.516 1 92.94 20 VAL B CA 1
ATOM 822 C C . VAL B 1 20 ? -10.242 13.586 -2.264 1 92.94 20 VAL B C 1
ATOM 824 O O . VAL B 1 20 ? -10.078 14.695 -1.742 1 92.94 20 VAL B O 1
ATOM 827 N N . LYS B 1 21 ? -10.719 13.5 -3.424 1 92.94 21 LYS B N 1
ATOM 828 C CA . LYS B 1 21 ? -11.117 14.656 -4.227 1 92.94 21 LYS B CA 1
ATOM 829 C C . LYS B 1 21 ? -12.32 15.359 -3.613 1 92.94 21 LYS B C 1
ATOM 831 O O . LYS B 1 21 ? -12.461 16.578 -3.738 1 92.94 21 LYS B O 1
ATOM 836 N N . THR B 1 22 ? -13.18 14.625 -2.938 1 92 22 THR B N 1
ATOM 837 C CA . THR B 1 22 ? -14.391 15.195 -2.361 1 92 22 THR B CA 1
ATOM 838 C C . THR B 1 22 ? -14.125 15.703 -0.946 1 92 22 THR B C 1
ATOM 840 O O . THR B 1 22 ? -14.977 16.375 -0.354 1 92 22 THR B O 1
ATOM 843 N N . TYR B 1 23 ? -12.953 15.328 -0.494 1 88.75 23 TYR B N 1
ATOM 844 C CA . TYR B 1 23 ? -12.555 15.797 0.829 1 88.75 23 TYR B CA 1
ATOM 845 C C . TYR B 1 23 ? -12.258 17.297 0.807 1 88.75 23 TYR B C 1
ATOM 847 O O . TYR B 1 23 ? -11.508 17.766 -0.047 1 88.75 23 TYR B O 1
ATOM 855 N N . LYS B 1 24 ? -12.789 18.109 1.705 1 88.12 24 LYS B N 1
ATOM 856 C CA . LYS B 1 24 ? -12.711 19.562 1.711 1 88.12 24 LYS B CA 1
ATOM 857 C C . LYS B 1 24 ? -11.562 20.047 2.6 1 88.12 24 LYS B C 1
ATOM 859 O O . LYS B 1 24 ? -11.188 21.219 2.551 1 88.12 24 LYS B O 1
ATOM 864 N N . GLY B 1 25 ? -10.875 19.234 3.381 1 84.44 25 GLY B N 1
ATOM 865 C CA . GLY B 1 25 ? -9.805 19.656 4.277 1 84.44 25 GLY B CA 1
ATOM 866 C C . GLY B 1 25 ? -8.461 19.766 3.592 1 84.44 25 GLY B C 1
ATOM 867 O O . GLY B 1 25 ? -8.305 19.344 2.439 1 84.44 25 GLY B O 1
ATOM 868 N N . LYS B 1 26 ? -7.57 20.391 4.219 1 88 26 LYS B N 1
ATOM 869 C CA . LYS B 1 26 ? -6.219 20.547 3.689 1 88 26 LYS B CA 1
ATOM 870 C C . LYS B 1 26 ? -5.445 19.234 3.775 1 88 26 LYS B C 1
ATOM 872 O O . LYS B 1 26 ? -5.516 18.531 4.785 1 88 26 LYS B O 1
ATOM 877 N N . ILE B 1 27 ? -4.863 18.875 2.656 1 86.81 27 ILE B N 1
ATOM 878 C CA . ILE B 1 27 ? -4 17.703 2.607 1 86.81 27 ILE B CA 1
ATOM 879 C C . ILE B 1 27 ? -2.543 18.125 2.467 1 86.81 27 ILE B C 1
ATOM 881 O O . ILE B 1 27 ? -2.184 18.812 1.507 1 86.81 27 ILE B O 1
ATOM 885 N N . ASP B 1 28 ? -1.759 17.719 3.418 1 87.56 28 ASP B N 1
ATOM 886 C CA . ASP B 1 28 ? -0.349 18.094 3.381 1 87.56 28 ASP B CA 1
ATOM 887 C C . ASP B 1 28 ? 0.415 17.266 2.355 1 87.56 28 ASP B C 1
ATOM 889 O O . ASP B 1 28 ? -0.139 16.328 1.771 1 87.56 28 ASP B O 1
ATOM 893 N N . HIS B 1 29 ? 1.664 17.672 2.055 1 88.19 29 HIS B N 1
ATOM 894 C CA . HIS B 1 29 ? 2.482 17.031 1.038 1 88.19 29 HIS B CA 1
ATOM 895 C C . HIS B 1 29 ? 2.768 15.578 1.405 1 88.19 29 HIS B C 1
ATOM 897 O O . HIS B 1 29 ? 2.725 14.695 0.544 1 88.19 29 HIS B O 1
ATOM 903 N N . ARG B 1 30 ? 2.992 15.305 2.629 1 89.25 30 ARG B N 1
ATOM 904 C CA . ARG B 1 30 ? 3.289 13.953 3.094 1 89.25 30 ARG B CA 1
ATOM 905 C C . ARG B 1 30 ? 2.084 13.039 2.918 1 89.25 30 ARG B C 1
ATOM 907 O O . ARG B 1 30 ? 2.225 11.898 2.465 1 89.25 30 ARG B O 1
ATOM 914 N N . THR B 1 31 ? 0.959 13.562 3.229 1 92 31 THR B N 1
ATOM 915 C CA . THR B 1 31 ? -0.276 12.797 3.088 1 92 31 THR B CA 1
ATOM 916 C C . THR B 1 31 ? -0.557 12.492 1.619 1 92 31 THR B C 1
ATOM 918 O O . THR B 1 31 ? -0.973 11.383 1.28 1 92 31 THR B O 1
ATOM 921 N N . LYS B 1 32 ? -0.289 13.352 0.755 1 92.94 32 LYS B N 1
ATOM 922 C CA . LYS B 1 32 ? -0.482 13.141 -0.677 1 92.94 32 LYS B CA 1
ATOM 923 C C . LYS B 1 32 ? 0.435 12.039 -1.195 1 92.94 32 LYS B C 1
ATOM 925 O O . LYS B 1 32 ? 0.007 11.18 -1.975 1 92.94 32 LYS B O 1
ATOM 930 N N . GLU B 1 33 ? 1.691 12.07 -0.758 1 93.75 33 GLU B N 1
ATOM 931 C CA . GLU B 1 33 ? 2.66 11.055 -1.154 1 93.75 33 GLU B CA 1
ATOM 932 C C . GLU B 1 33 ? 2.244 9.672 -0.658 1 93.75 33 GLU B C 1
ATOM 934 O O . GLU B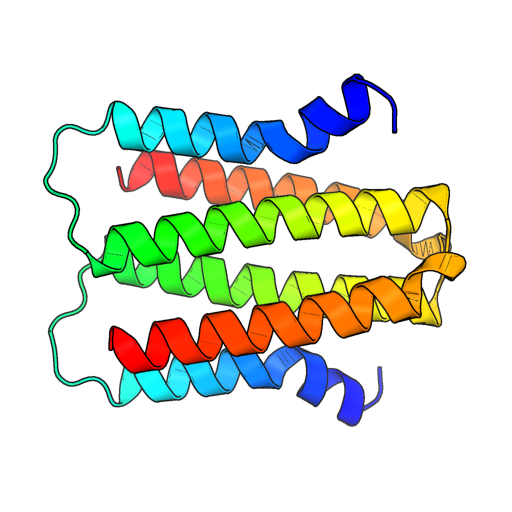 1 33 ? 2.326 8.688 -1.398 1 93.75 33 GLU B O 1
ATOM 939 N N . LEU B 1 34 ? 1.78 9.664 0.559 1 96.06 34 LEU B N 1
ATOM 940 C CA . LEU B 1 34 ? 1.369 8.391 1.148 1 96.06 34 LEU B CA 1
ATOM 941 C C . LEU B 1 34 ? 0.145 7.832 0.433 1 96.06 34 LEU B C 1
ATOM 943 O O . LEU B 1 34 ? 0.045 6.621 0.222 1 96.06 34 LEU B O 1
ATOM 947 N N . ILE B 1 35 ? -0.752 8.727 0.064 1 95.94 35 ILE B N 1
ATOM 948 C CA . ILE B 1 35 ? -1.932 8.289 -0.677 1 95.94 35 ILE B CA 1
ATOM 949 C C . ILE B 1 35 ? -1.508 7.684 -2.014 1 95.94 35 ILE B C 1
ATOM 951 O O . ILE B 1 35 ? -2.014 6.633 -2.414 1 95.94 35 ILE B O 1
ATOM 955 N N . ALA B 1 36 ? -0.568 8.266 -2.67 1 95.06 36 ALA B N 1
ATOM 956 C CA . ALA B 1 36 ? -0.061 7.75 -3.938 1 95.06 36 ALA B CA 1
ATOM 957 C C . ALA B 1 36 ? 0.562 6.367 -3.754 1 95.06 36 ALA B C 1
ATOM 959 O O . ALA B 1 36 ? 0.377 5.48 -4.59 1 95.06 36 ALA B O 1
ATOM 960 N N . ILE B 1 37 ? 1.292 6.211 -2.693 1 96.62 37 ILE B N 1
ATOM 961 C CA . ILE B 1 37 ? 1.934 4.938 -2.393 1 96.62 37 ILE B CA 1
ATOM 962 C C . ILE B 1 37 ? 0.87 3.867 -2.15 1 96.62 37 ILE B C 1
ATOM 964 O O . ILE B 1 37 ? 0.973 2.752 -2.666 1 96.62 37 ILE B O 1
ATOM 968 N N . VAL B 1 38 ? -0.168 4.211 -1.438 1 96.31 38 VAL B N 1
ATOM 969 C CA . VAL B 1 38 ? -1.242 3.27 -1.14 1 96.31 38 VAL B CA 1
ATOM 970 C C . VAL B 1 38 ? -1.921 2.83 -2.436 1 96.31 38 VAL B C 1
ATOM 972 O O . VAL B 1 38 ? -2.111 1.635 -2.67 1 96.31 38 VAL B O 1
ATOM 975 N N . ILE B 1 39 ? -2.209 3.773 -3.26 1 96.31 39 ILE B N 1
ATOM 976 C CA . ILE B 1 39 ? -2.865 3.49 -4.531 1 96.31 39 ILE B CA 1
ATOM 977 C C . ILE B 1 39 ? -1.982 2.572 -5.375 1 96.31 39 ILE B C 1
ATOM 979 O O . ILE B 1 39 ? -2.457 1.574 -5.922 1 96.31 39 ILE B O 1
ATOM 983 N N . GLY B 1 40 ? -0.716 2.873 -5.473 1 94.62 40 GLY B N 1
ATOM 984 C CA . GLY B 1 40 ? 0.213 2.043 -6.219 1 94.62 40 GLY B CA 1
ATOM 985 C C . GLY B 1 40 ? 0.293 0.619 -5.699 1 94.62 40 GLY B C 1
ATOM 986 O O . GLY B 1 40 ? 0.289 -0.334 -6.484 1 94.62 40 GLY B O 1
ATOM 987 N N . LEU B 1 41 ? 0.339 0.482 -4.41 1 95.88 41 LEU B N 1
ATOM 988 C CA . LEU B 1 41 ? 0.461 -0.834 -3.795 1 95.88 41 LEU B CA 1
ATOM 989 C C . LEU B 1 41 ? -0.807 -1.655 -4.008 1 95.88 41 LEU B C 1
ATOM 991 O O . LEU B 1 41 ? -0.741 -2.875 -4.18 1 95.88 41 LEU B O 1
ATOM 995 N N . ILE B 1 42 ? -1.964 -1.013 -3.971 1 95.06 42 ILE B N 1
ATOM 996 C CA . ILE B 1 42 ? -3.221 -1.712 -4.215 1 95.06 42 ILE B CA 1
ATOM 997 C C . ILE B 1 42 ? -3.244 -2.248 -5.645 1 95.06 42 ILE B C 1
ATOM 999 O O . ILE B 1 42 ? -3.623 -3.398 -5.875 1 95.06 42 ILE B O 1
ATOM 1003 N N . ILE B 1 43 ? -2.834 -1.497 -6.562 1 93.5 43 ILE B N 1
ATOM 1004 C CA . ILE B 1 43 ? -2.793 -1.908 -7.961 1 93.5 43 ILE B CA 1
ATOM 1005 C C . ILE B 1 43 ? -1.851 -3.1 -8.125 1 93.5 43 ILE B C 1
ATOM 1007 O O . ILE B 1 43 ? -2.199 -4.09 -8.766 1 93.5 43 ILE B O 1
ATOM 1011 N N . ILE B 1 44 ? -0.716 -2.994 -7.512 1 91.5 44 ILE B N 1
ATOM 1012 C CA . ILE B 1 44 ? 0.284 -4.051 -7.625 1 91.5 44 ILE B CA 1
ATOM 1013 C C . ILE B 1 44 ? -0.223 -5.316 -6.934 1 91.5 44 ILE B C 1
ATOM 1015 O O . ILE B 1 44 ? -0.002 -6.426 -7.422 1 91.5 44 ILE B O 1
ATOM 1019 N N . GLY B 1 45 ? -0.839 -5.121 -5.785 1 90.62 45 GLY B N 1
ATOM 1020 C CA . GLY B 1 45 ? -1.417 -6.27 -5.102 1 90.62 45 GLY B CA 1
ATOM 1021 C C . GLY B 1 45 ? -2.471 -6.984 -5.926 1 90.62 45 GLY B C 1
ATOM 1022 O O . GLY B 1 45 ? -2.502 -8.219 -5.965 1 90.62 45 GLY B O 1
ATOM 1023 N N . ASN B 1 46 ? -3.326 -6.254 -6.555 1 91.06 46 ASN B N 1
ATOM 1024 C CA . ASN B 1 46 ? -4.336 -6.844 -7.43 1 91.06 46 ASN B CA 1
ATOM 1025 C C . ASN B 1 46 ? -3.697 -7.535 -8.633 1 91.06 46 ASN B C 1
ATOM 1027 O O . ASN B 1 46 ? -4.168 -8.586 -9.07 1 91.06 46 ASN B O 1
ATOM 1031 N N . LEU B 1 47 ? -2.674 -6.918 -9.133 1 84.88 47 LEU B N 1
ATOM 1032 C CA . LEU B 1 47 ? -1.942 -7.539 -10.234 1 84.88 47 LEU B CA 1
ATOM 1033 C C . LEU B 1 47 ? -1.317 -8.859 -9.797 1 84.88 47 LEU B C 1
ATOM 1035 O O . LEU B 1 47 ? -1.318 -9.828 -10.555 1 84.88 47 LEU B O 1
ATOM 1039 N N . ALA B 1 48 ? -0.748 -8.867 -8.594 1 86.06 48 ALA B N 1
ATOM 1040 C CA . ALA B 1 48 ? -0.193 -10.109 -8.047 1 86.06 48 ALA B CA 1
ATOM 1041 C C . ALA B 1 48 ? -1.259 -11.195 -7.961 1 86.06 48 ALA B C 1
ATOM 1043 O O . ALA B 1 48 ? -1.002 -12.352 -8.297 1 86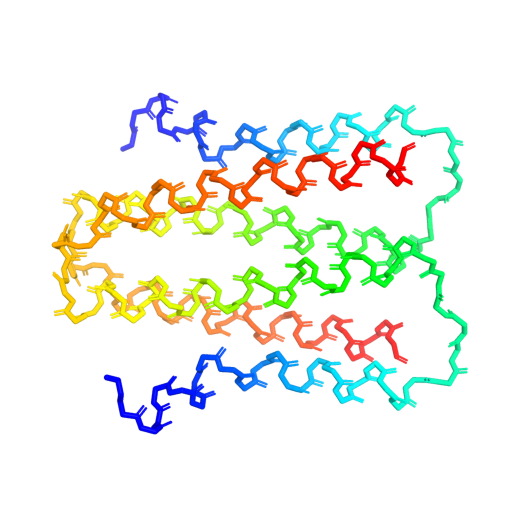.06 48 ALA B O 1
ATOM 1044 N N . GLY B 1 49 ? -2.424 -10.773 -7.461 1 84.06 49 GLY B N 1
ATOM 1045 C CA . GLY B 1 49 ? -3.518 -11.734 -7.418 1 84.06 49 GLY B CA 1
ATOM 1046 C C . GLY B 1 49 ? -3.873 -12.297 -8.781 1 84.06 49 GLY B C 1
ATOM 1047 O O . GLY B 1 49 ? -4.098 -13.5 -8.922 1 84.06 49 GLY B O 1
ATOM 1048 N N . PHE B 1 50 ? -3.91 -11.422 -9.672 1 80.94 50 PHE B N 1
ATOM 1049 C CA . PHE B 1 50 ? -4.184 -11.82 -11.047 1 80.94 50 PHE B CA 1
ATOM 1050 C C . PHE B 1 50 ? -3.127 -12.797 -11.539 1 80.94 50 PHE B C 1
ATOM 1052 O O . PHE B 1 50 ? -3.455 -13.812 -12.164 1 80.94 50 PHE B O 1
ATOM 1059 N N . LEU B 1 51 ? -1.886 -12.57 -11.297 1 81.75 51 LEU B N 1
ATOM 1060 C CA . LEU B 1 51 ? -0.782 -13.414 -11.742 1 81.75 51 LEU B CA 1
ATOM 1061 C C . LEU B 1 51 ? -0.813 -14.766 -11.047 1 81.75 51 LEU B C 1
ATOM 1063 O O . LEU B 1 51 ? -0.475 -15.789 -11.641 1 81.75 51 LEU B O 1
ATOM 1067 N N . ILE B 1 52 ? -1.184 -14.758 -9.789 1 81.5 52 ILE B N 1
ATOM 1068 C CA . ILE B 1 52 ? -1.243 -15.992 -9.023 1 81.5 52 ILE B CA 1
ATOM 1069 C C . ILE B 1 52 ? -2.309 -16.922 -9.617 1 81.5 52 ILE B C 1
ATOM 1071 O O . ILE B 1 52 ? -2.094 -18.125 -9.734 1 81.5 52 ILE B O 1
ATOM 1075 N N . VAL B 1 53 ? -3.359 -16.406 -10.055 1 77.5 53 VAL B N 1
ATOM 1076 C CA . VAL B 1 53 ? -4.496 -17.172 -10.547 1 77.5 53 VAL B CA 1
ATOM 1077 C C . VAL B 1 53 ? -4.227 -17.641 -11.977 1 77.5 53 VAL B C 1
ATOM 1079 O O . VAL B 1 53 ? -4.52 -18.781 -12.32 1 77.5 53 VAL B O 1
ATOM 1082 N N . GLN B 1 54 ? -3.676 -16.844 -12.789 1 72.81 54 GLN B N 1
ATOM 1083 C CA . GLN B 1 54 ? -3.621 -17.141 -14.219 1 72.81 54 GLN B CA 1
ATOM 1084 C C . GLN B 1 54 ? -2.33 -17.875 -14.578 1 72.81 54 GLN B C 1
ATOM 1086 O O . GLN B 1 54 ? -2.334 -18.781 -15.414 1 72.81 54 GLN B O 1
ATOM 1091 N N . SER B 1 55 ? -1.258 -17.266 -14.062 1 69.19 55 SER B N 1
ATOM 1092 C CA . SER B 1 55 ? -0.024 -17.688 -14.719 1 69.19 55 SER B CA 1
ATOM 1093 C C . SER B 1 55 ? 0.812 -18.578 -13.805 1 69.19 55 SER B C 1
ATOM 1095 O O . SER B 1 55 ? 1.829 -19.141 -14.234 1 69.19 55 SER B O 1
ATOM 1097 N N . GLY B 1 56 ? 0.243 -18.719 -12.68 1 66.19 56 GLY B N 1
ATOM 1098 C CA . GLY B 1 56 ? 1.093 -19.516 -11.805 1 66.19 56 GLY B CA 1
ATOM 1099 C C . GLY B 1 56 ? 2.445 -18.875 -11.547 1 66.19 56 GLY B C 1
ATOM 1100 O O . GLY B 1 56 ? 2.535 -17.672 -11.32 1 66.19 56 GLY B O 1
ATOM 1101 N N . SER B 1 57 ? 3.51 -19.625 -11.578 1 67.38 57 SER B N 1
ATOM 1102 C CA . SER B 1 57 ? 4.848 -19.219 -11.164 1 67.38 57 SER B CA 1
ATOM 1103 C C . SER B 1 57 ? 5.637 -18.625 -12.328 1 67.38 57 SER B C 1
ATOM 1105 O O . SER B 1 57 ? 6.742 -18.125 -12.141 1 67.38 57 SER B O 1
ATOM 1107 N N . ARG B 1 58 ? 4.879 -18.562 -13.617 1 77.38 58 ARG B N 1
ATOM 1108 C CA . ARG B 1 58 ? 5.684 -18.141 -14.758 1 77.38 58 ARG B CA 1
ATOM 1109 C C . ARG B 1 58 ? 6.125 -16.688 -14.594 1 77.38 58 ARG B C 1
ATOM 1111 O O . ARG B 1 58 ? 7.211 -16.312 -15.039 1 77.38 58 ARG B O 1
ATOM 1118 N N . TRP B 1 59 ? 5.395 -15.898 -13.805 1 77.31 59 TRP B N 1
ATOM 1119 C CA . TRP B 1 59 ? 5.699 -14.477 -13.664 1 77.31 59 TRP B CA 1
ATOM 1120 C C . TRP B 1 59 ? 6.262 -14.18 -12.273 1 77.31 59 TRP B C 1
ATOM 1122 O O . TRP B 1 59 ? 6.348 -13.016 -11.867 1 77.31 59 TRP B O 1
ATOM 1132 N N . ALA B 1 60 ? 6.699 -15.164 -11.695 1 79.5 60 ALA B N 1
ATOM 1133 C CA . ALA B 1 60 ? 7.137 -15.031 -10.305 1 79.5 60 ALA B CA 1
ATOM 1134 C C . ALA B 1 60 ? 8.352 -14.125 -10.203 1 79.5 60 ALA B C 1
ATOM 1136 O O . ALA B 1 60 ? 8.383 -13.203 -9.375 1 79.5 60 ALA B O 1
ATOM 1137 N N . LEU B 1 61 ? 9.289 -14.336 -11.086 1 81.81 61 LEU B N 1
ATOM 1138 C CA . LEU B 1 61 ? 10.516 -13.547 -11.031 1 81.81 61 LEU B CA 1
ATOM 1139 C C . LEU B 1 61 ? 10.242 -12.094 -11.383 1 81.81 61 LEU B C 1
ATOM 1141 O O . LEU B 1 61 ? 10.742 -11.18 -10.719 1 81.81 61 LEU B O 1
ATOM 1145 N N . THR B 1 62 ? 9.469 -11.906 -12.438 1 84.62 62 THR B N 1
ATOM 1146 C CA . THR B 1 62 ? 9.133 -10.555 -12.867 1 84.62 62 THR B CA 1
ATOM 1147 C C . THR B 1 62 ? 8.406 -9.797 -11.758 1 84.62 62 THR B C 1
ATOM 1149 O O . THR B 1 62 ? 8.703 -8.633 -11.492 1 84.62 62 THR B O 1
ATOM 1152 N N . TYR B 1 63 ? 7.551 -10.422 -11.094 1 85 63 TYR B N 1
ATOM 1153 C CA . TYR B 1 63 ? 6.84 -9.797 -9.984 1 85 63 TYR B CA 1
ATOM 1154 C C . TYR B 1 63 ? 7.797 -9.477 -8.844 1 85 63 TYR B C 1
ATOM 1156 O O . TYR B 1 63 ? 7.793 -8.359 -8.32 1 85 63 TYR B O 1
ATOM 1164 N N . THR B 1 64 ? 8.641 -10.383 -8.555 1 85.31 64 THR B N 1
ATOM 1165 C CA . THR B 1 64 ? 9.508 -10.203 -7.402 1 85.31 64 THR B CA 1
ATOM 1166 C C . THR B 1 64 ? 10.492 -9.055 -7.637 1 85.31 64 THR B C 1
ATOM 1168 O O . THR B 1 64 ? 10.672 -8.195 -6.773 1 85.31 64 THR B O 1
ATOM 1171 N N . LEU B 1 65 ? 11.039 -9 -8.773 1 88.19 65 LEU B N 1
ATOM 1172 C CA . LEU B 1 65 ? 11.984 -7.941 -9.094 1 88.19 65 LEU B CA 1
ATOM 1173 C C . LEU B 1 65 ? 11.289 -6.582 -9.125 1 88.19 65 LEU B C 1
ATOM 1175 O O . LEU B 1 65 ? 11.82 -5.598 -8.609 1 88.19 65 LEU B O 1
ATOM 1179 N N . SER B 1 66 ? 10.141 -6.59 -9.734 1 89.19 66 SER B N 1
ATOM 1180 C CA . SER B 1 66 ? 9.367 -5.352 -9.797 1 89.19 66 SER B CA 1
ATOM 1181 C C . SER B 1 66 ? 8.969 -4.883 -8.398 1 89.19 66 SER B C 1
ATOM 1183 O O . SER B 1 66 ? 9.039 -3.689 -8.102 1 89.19 66 SER B O 1
ATOM 1185 N N . PHE B 1 67 ? 8.648 -5.766 -7.641 1 91.38 67 PHE B N 1
ATOM 1186 C CA . PHE B 1 67 ? 8.172 -5.371 -6.32 1 91.38 67 PHE B CA 1
ATOM 1187 C C . PHE B 1 67 ? 9.328 -4.902 -5.445 1 91.38 67 PHE B C 1
ATOM 1189 O O . PHE B 1 67 ? 9.164 -3.996 -4.625 1 91.38 67 PHE B O 1
ATOM 1196 N N . VAL B 1 68 ? 10.477 -5.473 -5.609 1 90.5 68 VAL B N 1
ATOM 1197 C CA . VAL B 1 68 ? 11.656 -4.996 -4.906 1 90.5 68 VAL B CA 1
ATOM 1198 C C . VAL B 1 68 ? 11.961 -3.557 -5.316 1 90.5 68 VAL B C 1
ATOM 1200 O O . VAL B 1 68 ? 12.25 -2.709 -4.469 1 90.5 68 VAL B O 1
ATOM 1203 N N . PHE B 1 69 ? 11.898 -3.346 -6.566 1 93.38 69 PHE B N 1
ATOM 1204 C CA . PHE B 1 69 ? 12.133 -1.995 -7.066 1 93.38 69 PHE B CA 1
ATOM 1205 C C . PHE B 1 69 ? 11.133 -1.014 -6.457 1 93.38 69 PHE B C 1
ATOM 1207 O O . PHE B 1 69 ? 11.516 0.067 -6.008 1 93.38 69 PHE B O 1
ATOM 1214 N N . VAL B 1 70 ? 9.875 -1.351 -6.391 1 93.94 70 VAL B N 1
ATOM 1215 C CA . VAL B 1 70 ? 8.828 -0.517 -5.809 1 93.94 70 VAL B CA 1
ATOM 1216 C C . VAL B 1 70 ? 9.141 -0.245 -4.34 1 93.94 70 VAL B C 1
ATOM 1218 O O . VAL B 1 70 ? 8.969 0.876 -3.857 1 93.94 70 VAL B O 1
ATOM 1221 N N . GLN B 1 71 ? 9.633 -1.242 -3.676 1 95.38 71 GLN B N 1
ATOM 1222 C CA . GLN B 1 71 ? 9.961 -1.067 -2.264 1 95.38 71 GLN B CA 1
ATOM 1223 C C . GLN B 1 71 ? 11.102 -0.071 -2.078 1 95.38 71 GLN B C 1
ATOM 1225 O O . GLN B 1 71 ? 11.094 0.712 -1.126 1 95.38 71 GLN B O 1
ATOM 1230 N N . TRP B 1 72 ? 12.008 -0.073 -2.971 1 95.56 72 TRP B N 1
ATOM 1231 C CA . TRP B 1 72 ? 13.086 0.912 -2.918 1 95.56 72 TRP B CA 1
ATOM 1232 C C . TRP B 1 72 ? 12.547 2.322 -3.119 1 95.56 72 TRP B C 1
ATOM 1234 O O . TRP B 1 72 ? 12.953 3.256 -2.424 1 95.56 72 TRP B O 1
ATOM 1244 N N . VAL B 1 73 ? 11.656 2.48 -4.004 1 94.06 73 VAL B N 1
ATOM 1245 C CA . VAL B 1 73 ? 11.039 3.775 -4.266 1 94.06 73 VAL B CA 1
ATOM 1246 C C . VAL B 1 73 ? 10.273 4.25 -3.031 1 94.06 73 VAL B C 1
ATOM 1248 O O . VAL B 1 73 ? 10.336 5.426 -2.668 1 94.06 73 VAL B O 1
ATOM 1251 N N . ILE B 1 74 ? 9.633 3.324 -2.398 1 96.25 74 ILE B N 1
ATOM 1252 C CA . ILE B 1 74 ? 8.867 3.648 -1.202 1 96.25 74 ILE B CA 1
ATOM 1253 C C . ILE B 1 74 ? 9.812 4.098 -0.089 1 96.25 74 ILE B C 1
ATOM 1255 O O . ILE B 1 74 ? 9.57 5.113 0.569 1 96.25 74 ILE B O 1
ATOM 1259 N N . LEU B 1 75 ? 10.875 3.369 0.077 1 96.31 75 LEU B N 1
ATOM 1260 C CA . LEU B 1 75 ? 11.836 3.744 1.109 1 96.31 75 LEU B CA 1
ATOM 1261 C C . LEU B 1 75 ? 12.43 5.117 0.822 1 96.31 75 LEU B C 1
ATOM 1263 O O . LEU B 1 75 ? 12.594 5.934 1.734 1 96.31 75 LEU B O 1
ATOM 1267 N N . TRP B 1 76 ? 12.711 5.359 -0.376 1 95.31 76 TRP B N 1
ATOM 1268 C CA . TRP B 1 76 ? 13.227 6.66 -0.787 1 95.31 76 TRP B CA 1
ATOM 1269 C C . TRP B 1 76 ? 12.227 7.766 -0.487 1 95.31 76 TRP B C 1
ATOM 1271 O O . TRP B 1 76 ? 12.594 8.82 0.031 1 95.31 76 TRP B O 1
ATOM 1281 N N . SER B 1 77 ? 11 7.496 -0.738 1 94.56 77 SER B N 1
ATOM 1282 C CA . SER B 1 77 ? 9.938 8.453 -0.476 1 94.56 77 SER B CA 1
ATOM 1283 C C . SER B 1 77 ? 9.812 8.75 1.015 1 94.56 77 SER B C 1
ATOM 1285 O O . SER B 1 77 ? 9.664 9.906 1.414 1 94.56 77 SER B O 1
ATOM 1287 N N . PHE B 1 78 ? 9.875 7.75 1.781 1 95.5 78 PHE B N 1
ATOM 1288 C CA . PHE B 1 78 ? 9.797 7.938 3.225 1 95.5 78 PHE B CA 1
ATOM 1289 C C . PHE B 1 78 ? 11 8.727 3.732 1 95.5 78 PHE B C 1
ATOM 1291 O O . PHE B 1 78 ? 10.852 9.625 4.566 1 95.5 78 PHE B O 1
ATOM 1298 N N . ALA B 1 79 ? 12.133 8.438 3.248 1 93.12 79 ALA B N 1
ATOM 1299 C CA . ALA B 1 79 ? 13.344 9.125 3.684 1 93.12 79 ALA B CA 1
ATOM 1300 C C . ALA B 1 79 ? 13.289 10.609 3.33 1 93.12 79 ALA B C 1
ATOM 1302 O O . ALA B 1 79 ? 13.742 11.461 4.102 1 93.12 79 ALA B O 1
ATOM 1303 N N . ARG B 1 80 ? 12.664 10.906 2.268 1 91.94 80 ARG B N 1
ATOM 1304 C CA . ARG B 1 80 ? 12.625 12.281 1.78 1 91.94 80 ARG B CA 1
ATOM 1305 C C . ARG B 1 80 ? 11.547 13.086 2.502 1 91.94 80 ARG B C 1
ATOM 1307 O O . ARG B 1 80 ? 11.672 14.305 2.656 1 91.94 80 ARG B O 1
ATOM 1314 N N . ASN B 1 81 ? 10.531 12.406 2.967 1 90.81 81 ASN B N 1
ATOM 1315 C CA . ASN B 1 81 ? 9.383 13.133 3.504 1 90.81 81 ASN B CA 1
ATOM 1316 C C . ASN B 1 81 ? 9.367 13.102 5.031 1 90.81 81 ASN B C 1
ATOM 1318 O O . ASN B 1 81 ? 8.68 13.906 5.664 1 90.81 81 ASN B O 1
ATOM 1322 N N . PHE B 1 82 ? 10.07 12.266 5.539 1 88.56 82 PHE B N 1
ATOM 1323 C CA . PHE B 1 82 ? 10.188 12.211 6.988 1 88.56 82 PHE B CA 1
ATOM 1324 C C . PHE B 1 82 ? 11.625 12.484 7.422 1 88.56 82 PHE B C 1
ATOM 1326 O O . PHE B 1 82 ? 11.859 13.211 8.391 1 88.56 82 PHE B O 1
#